Protein AF-A0A939W6J3-F1 (afdb_monomer)

Secondary 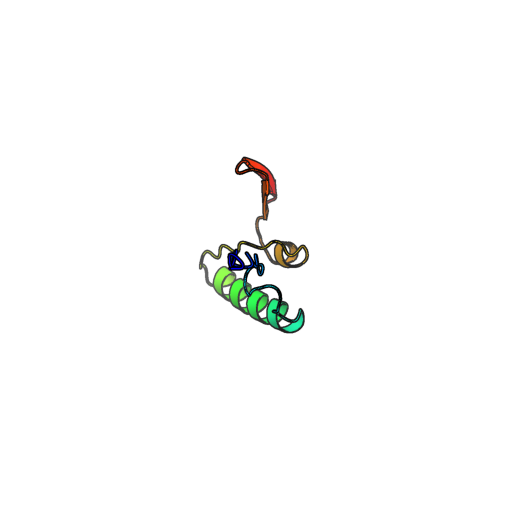structure (DSSP, 8-state):
-------------GGGG--HHHHHHHHHHHHHHHHTT-------S-SSGGGG-S-EEEEETTEEEEEE-

Structure (mmCIF, N/CA/C/O backbone):
data_AF-A0A939W6J3-F1
#
_entry.id   AF-A0A939W6J3-F1
#
loop_
_atom_site.group_PDB
_atom_site.id
_atom_site.type_symbol
_atom_site.label_atom_id
_atom_site.label_alt_id
_atom_site.label_comp_id
_atom_site.label_asym_id
_atom_site.label_entity_id
_atom_site.label_seq_id
_atom_site.pdbx_PDB_ins_code
_atom_site.Cartn_x
_atom_site.Cartn_y
_atom_site.Cartn_z
_atom_site.occupancy
_atom_site.B_iso_or_equiv
_atom_site.auth_seq_id
_atom_site.auth_comp_id
_atom_site.auth_asym_id
_atom_site.auth_atom_id
_atom_site.pdbx_PDB_model_num
ATOM 1 N N . MET A 1 1 ? 44.046 7.425 -28.439 1.00 40.12 1 MET A N 1
ATOM 2 C CA . MET A 1 1 ? 43.267 8.178 -27.434 1.00 40.12 1 MET A CA 1
ATOM 3 C C . MET A 1 1 ? 41.877 7.570 -27.414 1.00 40.12 1 MET A C 1
ATOM 5 O O . MET A 1 1 ? 41.220 7.596 -28.440 1.00 40.12 1 MET A O 1
ATOM 9 N N . LYS A 1 2 ? 41.516 6.867 -26.336 1.00 39.69 2 LYS A N 1
ATOM 10 C CA . LYS A 1 2 ? 40.283 6.074 -26.236 1.00 39.69 2 LYS A CA 1
ATOM 11 C C . LYS A 1 2 ? 39.294 6.889 -25.402 1.00 39.69 2 LYS A C 1
ATOM 13 O O . LYS A 1 2 ? 39.556 7.122 -24.225 1.00 39.69 2 LYS A O 1
ATOM 18 N N . GLU A 1 3 ? 38.244 7.395 -26.040 1.00 47.78 3 GLU A N 1
ATOM 19 C CA . GLU A 1 3 ? 37.169 8.150 -25.394 1.00 47.78 3 GLU A CA 1
ATOM 20 C C . GLU A 1 3 ? 36.500 7.299 -24.309 1.00 47.78 3 GLU A C 1
ATOM 22 O O . GLU A 1 3 ? 36.002 6.200 -24.554 1.00 47.78 3 GLU A O 1
ATOM 27 N N . ARG A 1 4 ? 36.547 7.810 -23.077 1.00 48.66 4 ARG A N 1
ATOM 28 C CA . ARG A 1 4 ? 35.869 7.266 -21.902 1.00 48.66 4 ARG A CA 1
ATOM 29 C C . ARG A 1 4 ? 34.409 7.718 -21.961 1.00 48.66 4 ARG A C 1
ATOM 31 O O . ARG A 1 4 ? 34.055 8.760 -21.420 1.00 48.66 4 ARG A O 1
ATOM 38 N N . ILE A 1 5 ? 33.574 6.941 -22.636 1.00 55.28 5 ILE A N 1
ATOM 39 C CA . ILE A 1 5 ? 32.127 6.970 -22.405 1.00 55.28 5 ILE A CA 1
ATOM 40 C C . ILE A 1 5 ? 31.880 6.534 -20.950 1.00 55.28 5 ILE A C 1
ATOM 42 O O . ILE A 1 5 ? 32.371 5.471 -20.561 1.00 55.28 5 ILE A O 1
ATOM 46 N N . PRO A 1 6 ? 31.208 7.341 -20.109 1.00 47.16 6 PRO A N 1
ATOM 47 C CA . PRO A 1 6 ? 30.879 6.921 -18.756 1.00 47.16 6 PRO A CA 1
ATOM 48 C C . PRO A 1 6 ? 29.899 5.752 -18.841 1.00 47.16 6 PRO A C 1
ATOM 50 O O . PRO A 1 6 ? 28.879 5.842 -19.525 1.00 47.16 6 PRO A O 1
ATOM 53 N N . GLU A 1 7 ? 30.220 4.650 -18.165 1.00 48.88 7 GLU A N 1
ATOM 54 C CA . GLU A 1 7 ? 29.294 3.541 -17.964 1.00 48.88 7 GLU A CA 1
ATOM 55 C C . GLU A 1 7 ? 28.082 4.080 -17.202 1.00 48.88 7 GLU A C 1
ATOM 57 O O . GLU A 1 7 ? 28.111 4.283 -15.987 1.00 48.88 7 GLU A O 1
ATOM 62 N N . PHE A 1 8 ? 27.024 4.390 -17.949 1.00 43.84 8 PHE A N 1
ATOM 63 C CA . PHE A 1 8 ? 25.702 4.642 -17.413 1.00 43.84 8 PHE A CA 1
ATOM 64 C C . PHE A 1 8 ? 25.265 3.350 -16.733 1.00 43.84 8 PHE A C 1
ATOM 66 O O . PHE A 1 8 ? 24.841 2.396 -17.379 1.00 43.84 8 PHE A O 1
ATOM 73 N N . CYS A 1 9 ? 25.457 3.299 -15.422 1.00 43.59 9 CYS A N 1
ATOM 74 C CA . CYS A 1 9 ? 24.934 2.251 -14.578 1.00 43.59 9 CYS A CA 1
ATOM 75 C C . CYS A 1 9 ? 23.591 2.757 -14.044 1.00 43.59 9 CYS A C 1
ATOM 77 O O . CYS A 1 9 ? 23.587 3.524 -13.075 1.00 43.59 9 CYS A O 1
ATOM 79 N N . PRO A 1 10 ? 22.441 2.377 -14.636 1.00 38.75 10 PRO A N 1
ATOM 80 C CA . PRO A 1 10 ? 21.167 2.532 -13.967 1.00 38.75 10 PRO A CA 1
ATOM 81 C C . PRO A 1 10 ? 21.128 1.447 -12.890 1.00 38.75 10 PRO A C 1
ATOM 83 O O . PRO A 1 10 ? 20.440 0.437 -13.027 1.00 38.75 10 PRO A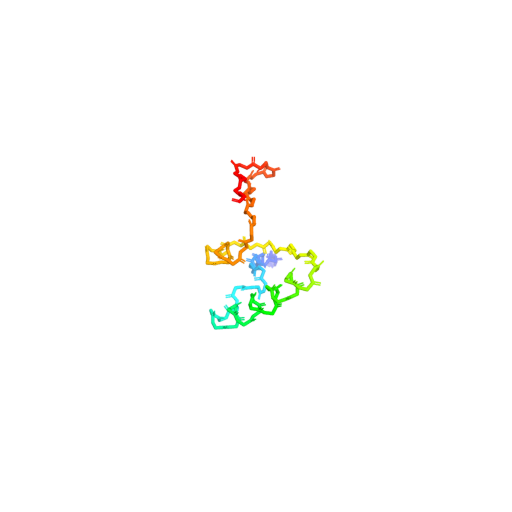 O 1
ATOM 86 N N . HIS A 1 11 ? 21.927 1.601 -11.832 1.00 40.25 11 HIS A N 1
ATOM 87 C CA . HIS A 1 11 ? 21.670 0.844 -10.623 1.00 40.25 11 HIS A CA 1
ATOM 88 C C . HIS A 1 11 ? 20.330 1.353 -10.117 1.00 40.25 11 HIS A C 1
ATOM 90 O O . HIS A 1 11 ? 20.193 2.492 -9.666 1.00 40.25 11 HIS A O 1
ATOM 96 N N . GLN A 1 12 ? 19.330 0.507 -10.326 1.00 39.94 12 GLN A N 1
ATOM 97 C CA . GLN A 1 12 ? 17.997 0.662 -9.800 1.00 39.94 12 GLN A CA 1
ATOM 98 C C . GLN A 1 12 ? 18.073 1.037 -8.323 1.00 39.94 12 GLN A C 1
ATOM 100 O O . GLN A 1 12 ? 19.000 0.644 -7.612 1.00 39.94 12 GLN A O 1
ATOM 105 N N . SER A 1 13 ? 17.113 1.858 -7.914 1.00 37.34 13 SER A N 1
ATOM 106 C CA . SER A 1 13 ? 16.961 2.420 -6.577 1.00 37.34 13 SER A CA 1
ATOM 107 C C . SER A 1 13 ? 17.465 1.493 -5.456 1.00 37.34 13 SER A C 1
ATOM 109 O O . SER A 1 13 ? 17.204 0.288 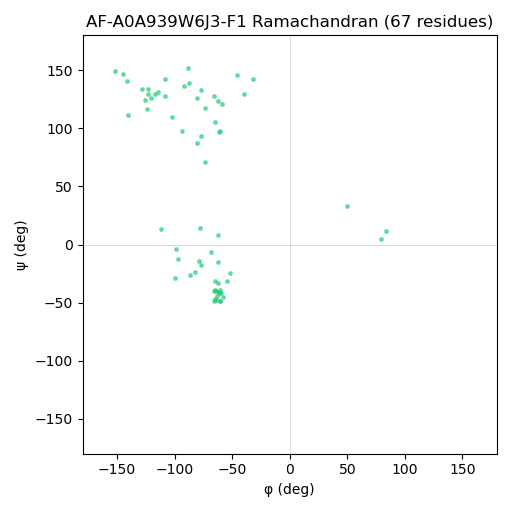-5.497 1.00 37.34 13 SER A O 1
ATOM 111 N N . PRO A 1 14 ? 18.100 2.034 -4.396 1.00 42.66 14 PRO A N 1
ATOM 112 C CA . PRO A 1 14 ? 18.701 1.268 -3.291 1.00 42.66 14 PRO A CA 1
ATOM 113 C C . PRO A 1 14 ? 17.705 0.421 -2.469 1.00 42.66 14 PRO A C 1
ATOM 115 O O . PRO A 1 14 ? 18.064 -0.160 -1.451 1.00 42.66 14 PRO A O 1
ATOM 118 N N . THR A 1 15 ? 16.451 0.320 -2.901 1.00 45.91 15 THR A N 1
ATOM 119 C CA . THR A 1 15 ? 15.408 -0.545 -2.351 1.00 45.91 15 THR A CA 1
ATOM 120 C C . THR A 1 15 ? 15.525 -2.008 -2.789 1.00 45.91 15 THR A C 1
ATOM 122 O O . THR A 1 15 ? 14.931 -2.861 -2.139 1.00 45.91 15 THR A O 1
ATOM 125 N N . GLY A 1 16 ? 16.325 -2.333 -3.815 1.00 40.91 16 GLY A N 1
ATOM 126 C CA . GLY A 1 16 ? 16.527 -3.717 -4.284 1.00 40.91 16 GLY A CA 1
ATOM 127 C C . GLY A 1 16 ? 17.294 -4.641 -3.323 1.00 40.91 16 GLY A C 1
ATOM 128 O O . GLY A 1 16 ? 17.394 -5.835 -3.582 1.00 40.91 16 GLY A O 1
ATOM 129 N N . ALA A 1 17 ? 17.828 -4.107 -2.218 1.00 47.09 17 ALA A N 1
ATOM 130 C CA . ALA A 1 17 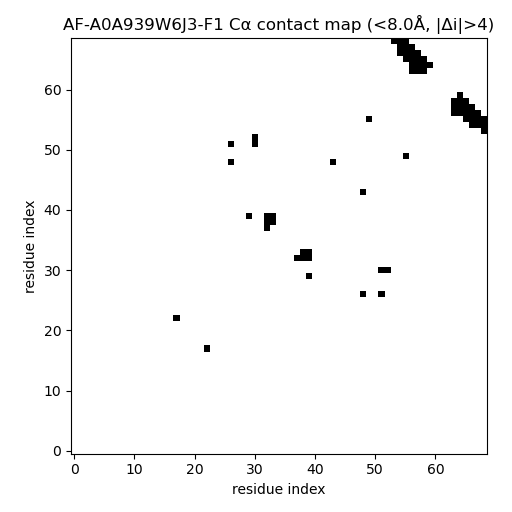? 18.560 -4.857 -1.193 1.00 47.09 17 ALA A CA 1
ATOM 131 C C . ALA A 1 17 ? 17.814 -4.947 0.153 1.00 47.09 17 ALA A C 1
ATOM 133 O O . ALA A 1 17 ? 18.406 -5.310 1.171 1.00 47.09 17 ALA A O 1
ATOM 134 N N . LEU A 1 18 ? 16.522 -4.604 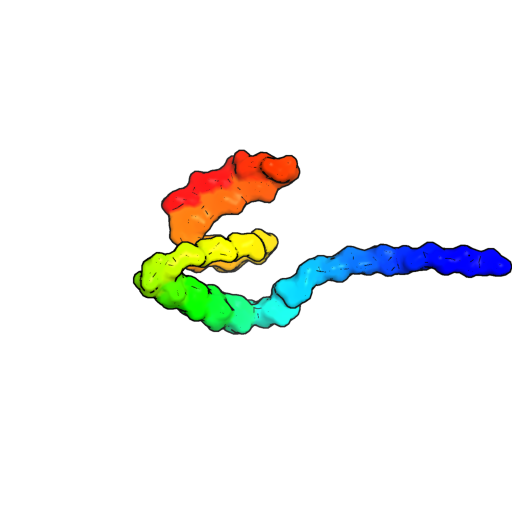0.192 1.00 51.00 18 LEU A N 1
ATOM 135 C CA . LEU A 1 18 ? 15.699 -4.890 1.360 1.00 51.00 18 LEU A CA 1
ATOM 136 C C . LEU A 1 18 ? 15.334 -6.374 1.326 1.00 51.00 18 LEU A C 1
ATOM 138 O O . LEU A 1 18 ? 14.379 -6.790 0.679 1.00 51.00 18 LEU A O 1
ATOM 142 N N . ASP A 1 19 ? 16.154 -7.167 2.016 1.00 64.69 19 ASP A N 1
ATOM 143 C CA . ASP A 1 19 ? 15.858 -8.547 2.390 1.00 64.69 19 ASP A CA 1
ATOM 144 C C . ASP A 1 19 ? 14.379 -8.644 2.801 1.00 64.69 19 ASP A C 1
ATOM 146 O O . ASP A 1 19 ? 13.897 -7.815 3.580 1.00 64.69 19 ASP A O 1
ATOM 150 N N . ALA A 1 20 ? 13.632 -9.604 2.247 1.00 66.62 20 ALA A N 1
ATOM 151 C CA . ALA A 1 20 ? 12.178 -9.698 2.412 1.00 66.62 20 ALA A CA 1
ATOM 152 C C . ALA A 1 20 ? 11.730 -9.652 3.889 1.00 66.62 20 ALA A C 1
ATOM 154 O O . ALA A 1 20 ? 10.605 -9.250 4.202 1.00 66.62 20 ALA A O 1
ATOM 155 N N . LYS A 1 21 ? 12.616 -10.029 4.820 1.00 72.94 21 LYS A N 1
ATOM 156 C CA . LYS A 1 21 ? 12.418 -9.871 6.261 1.00 72.94 21 LYS A CA 1
ATOM 157 C C . LYS A 1 21 ? 12.370 -8.402 6.698 1.00 72.94 21 LYS A C 1
ATOM 159 O O . LYS A 1 21 ? 11.444 -8.008 7.404 1.00 72.94 21 LYS A O 1
ATOM 164 N N . THR A 1 22 ? 13.322 -7.593 6.252 1.00 78.88 22 THR A N 1
ATOM 165 C CA . THR A 1 22 ? 13.406 -6.158 6.551 1.00 78.88 22 THR A CA 1
ATOM 166 C C . THR A 1 22 ? 12.216 -5.405 5.961 1.00 78.88 22 THR A C 1
ATOM 168 O O . THR A 1 22 ? 11.628 -4.559 6.634 1.00 78.88 22 THR A O 1
ATOM 171 N N . THR A 1 23 ? 11.782 -5.760 4.746 1.00 79.19 23 THR A N 1
ATOM 172 C CA . THR A 1 23 ? 10.567 -5.191 4.133 1.00 79.19 23 THR A CA 1
ATOM 173 C C . THR A 1 23 ? 9.340 -5.439 5.008 1.00 79.19 23 THR A C 1
ATOM 175 O O . THR A 1 23 ? 8.584 -4.509 5.285 1.00 79.19 23 THR A O 1
ATOM 178 N N . LYS A 1 24 ? 9.162 -6.662 5.527 1.00 82.50 24 LYS A N 1
ATOM 179 C CA . LYS A 1 24 ? 8.048 -6.990 6.434 1.00 82.50 24 LYS A CA 1
ATOM 180 C C . LYS A 1 24 ? 8.075 -6.173 7.723 1.00 82.50 24 LYS A C 1
ATOM 182 O O . LYS A 1 24 ? 7.025 -5.706 8.163 1.00 82.50 24 LYS A O 1
ATOM 187 N N . GLU A 1 25 ? 9.249 -5.985 8.321 1.00 86.19 25 GLU A N 1
ATOM 188 C CA . GLU A 1 25 ? 9.396 -5.177 9.535 1.00 86.19 25 GLU A CA 1
ATOM 189 C C . GLU A 1 25 ? 9.042 -3.706 9.282 1.00 86.19 25 GLU A C 1
ATOM 191 O O . GLU A 1 25 ? 8.221 -3.138 10.009 1.00 86.19 25 GLU A O 1
ATOM 196 N N . ILE A 1 26 ? 9.572 -3.111 8.208 1.00 87.19 26 ILE A N 1
ATOM 197 C CA . ILE A 1 26 ? 9.277 -1.724 7.822 1.00 87.19 26 ILE A CA 1
ATOM 198 C C . ILE A 1 26 ? 7.782 -1.552 7.539 1.00 87.19 26 ILE A C 1
ATOM 200 O O . ILE A 1 26 ? 7.153 -0.645 8.087 1.00 87.19 26 ILE A O 1
ATOM 204 N N . MET A 1 27 ? 7.181 -2.442 6.745 1.00 87.94 27 MET A N 1
ATOM 205 C CA . MET A 1 27 ? 5.747 -2.385 6.441 1.00 87.94 27 MET A CA 1
ATOM 206 C C . MET A 1 27 ? 4.885 -2.543 7.698 1.00 87.94 27 MET A C 1
ATOM 208 O O . MET A 1 27 ? 3.841 -1.900 7.811 1.00 87.94 27 MET A O 1
ATOM 212 N N . GLY A 1 28 ? 5.335 -3.328 8.681 1.00 88.56 28 GLY A N 1
ATOM 213 C CA . GLY A 1 28 ? 4.693 -3.432 9.991 1.00 88.56 28 GLY A CA 1
ATOM 214 C C . GLY A 1 28 ? 4.704 -2.114 10.772 1.00 88.56 28 GLY A C 1
ATOM 215 O O . GLY A 1 28 ? 3.676 -1.711 11.319 1.00 88.56 28 GLY A O 1
ATOM 216 N N . VAL A 1 29 ? 5.835 -1.406 10.794 1.00 89.81 29 VAL A N 1
ATOM 217 C CA . VAL A 1 29 ? 5.942 -0.081 11.433 1.00 89.81 29 VAL A CA 1
ATOM 218 C C . VAL A 1 29 ? 5.060 0.943 10.719 1.00 89.81 29 VAL A C 1
ATOM 220 O O . VAL A 1 29 ? 4.294 1.659 11.366 1.00 89.81 29 VAL A O 1
ATOM 223 N N . LEU A 1 30 ? 5.114 0.983 9.386 1.00 90.00 30 LEU A N 1
ATOM 224 C CA . LEU A 1 30 ? 4.302 1.887 8.569 1.00 90.00 30 LEU A CA 1
ATOM 225 C C . LEU A 1 30 ? 2.802 1.640 8.757 1.00 90.00 30 LEU A C 1
ATOM 227 O O . LEU A 1 30 ? 2.031 2.594 8.878 1.00 90.00 30 LEU A O 1
ATOM 231 N N . ARG A 1 31 ? 2.384 0.374 8.865 1.00 89.38 31 ARG A N 1
ATOM 232 C CA . ARG A 1 31 ? 0.999 0.010 9.180 1.00 89.38 31 ARG A CA 1
ATOM 233 C C . ARG A 1 31 ? 0.568 0.566 10.532 1.00 89.38 31 ARG A C 1
ATOM 235 O O . ARG A 1 31 ? -0.471 1.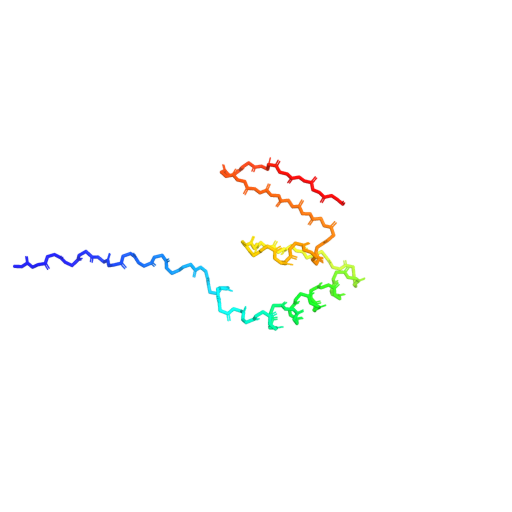215 10.601 1.00 89.38 31 ARG A O 1
ATOM 242 N N . ARG A 1 32 ? 1.375 0.382 11.581 1.00 90.38 32 ARG A N 1
ATOM 243 C CA . ARG A 1 32 ? 1.070 0.928 12.915 1.00 90.38 32 ARG A CA 1
ATOM 244 C C . ARG A 1 32 ? 0.944 2.446 12.883 1.00 90.38 32 ARG A C 1
ATOM 246 O O . ARG A 1 32 ? 0.033 2.995 13.492 1.00 90.38 32 ARG A O 1
ATOM 253 N N . LEU A 1 33 ? 1.815 3.145 12.158 1.00 90.19 33 LEU A N 1
ATOM 254 C CA . LEU A 1 33 ? 1.694 4.596 11.989 1.00 90.19 33 LEU A CA 1
ATOM 255 C C . LEU A 1 33 ? 0.383 4.976 11.293 1.00 90.19 33 LEU A C 1
ATOM 257 O O . LEU A 1 33 ? -0.278 5.926 11.716 1.00 90.19 33 LEU A O 1
ATOM 261 N N . ASN A 1 34 ? -0.024 4.209 10.280 1.00 92.25 34 ASN A N 1
ATOM 262 C CA . ASN A 1 34 ? -1.308 4.418 9.625 1.00 92.25 34 ASN A CA 1
ATOM 263 C C . ASN A 1 34 ? -2.509 4.172 10.546 1.00 92.25 34 ASN A C 1
ATOM 265 O O . ASN A 1 34 ? -3.474 4.933 10.509 1.00 92.25 34 ASN A O 1
ATOM 269 N N . GLU A 1 35 ? 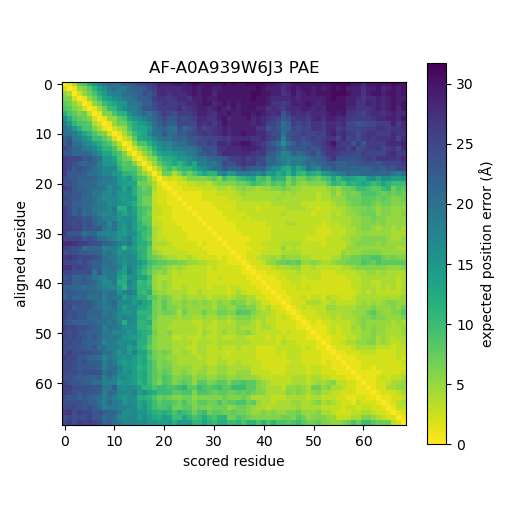-2.442 3.158 11.405 1.00 89.81 35 GLU A N 1
ATOM 270 C CA . GLU A 1 35 ? -3.451 2.882 12.437 1.00 89.81 35 GLU A CA 1
ATOM 271 C C . GLU A 1 35 ? -3.523 3.995 13.492 1.00 89.81 35 GLU A C 1
ATOM 273 O O . GLU A 1 35 ? -4.606 4.311 13.972 1.00 89.81 35 GLU A O 1
ATOM 278 N N . ASN A 1 36 ? -2.406 4.668 13.778 1.00 93.50 36 ASN A N 1
ATOM 279 C CA . ASN A 1 36 ? -2.351 5.853 14.643 1.00 93.50 36 ASN A CA 1
ATOM 280 C C . ASN A 1 36 ? -2.830 7.149 13.945 1.00 93.50 36 ASN A C 1
ATOM 282 O O . ASN A 1 36 ? -2.580 8.252 14.431 1.00 93.50 36 ASN A O 1
ATOM 286 N N . GLY A 1 37 ? -3.500 7.041 12.793 1.00 91.56 37 GLY A N 1
ATOM 287 C CA . GLY A 1 37 ? -4.113 8.169 12.087 1.00 91.56 37 GLY A CA 1
ATOM 288 C C . GLY A 1 37 ? -3.163 8.962 11.187 1.00 91.56 37 GLY A C 1
ATOM 289 O O . GLY A 1 37 ? -3.528 10.042 10.722 1.00 91.56 37 GLY A O 1
ATOM 290 N N . LYS A 1 38 ? -1.945 8.468 10.921 1.00 90.94 38 LYS A N 1
ATOM 291 C CA . LYS A 1 38 ? -1.025 9.098 9.960 1.00 90.94 38 LYS A CA 1
ATOM 292 C C . LYS A 1 38 ? -1.282 8.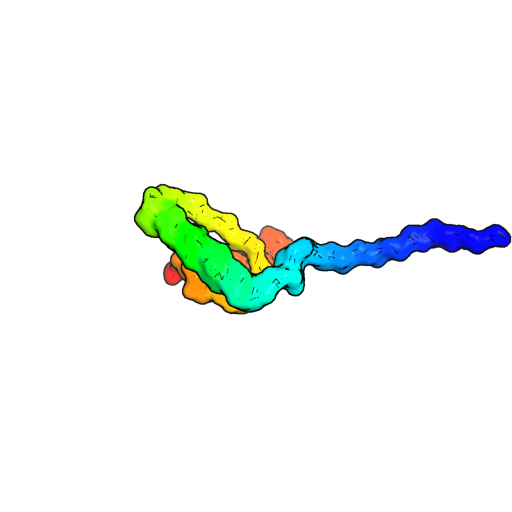588 8.541 1.00 90.94 38 LYS A C 1
ATOM 294 O O . LYS A 1 38 ? -1.457 7.395 8.311 1.00 90.94 38 LYS A O 1
ATOM 299 N N . THR A 1 39 ? -1.245 9.469 7.550 1.00 91.81 39 THR A N 1
ATOM 300 C CA . THR A 1 39 ? -1.287 9.037 6.146 1.00 91.81 39 THR A CA 1
ATOM 301 C C . THR A 1 39 ? 0.102 8.581 5.718 1.00 91.81 39 THR A C 1
ATOM 303 O O . THR A 1 39 ? 1.069 9.324 5.866 1.00 91.81 39 THR A O 1
ATOM 306 N N . VAL A 1 40 ? 0.197 7.362 5.190 1.00 88.38 40 VAL A N 1
ATOM 307 C CA . VAL A 1 40 ? 1.436 6.791 4.654 1.00 88.38 40 VAL A CA 1
ATOM 308 C C . VAL A 1 40 ? 1.231 6.535 3.169 1.00 88.38 40 VAL A C 1
ATOM 310 O O . VAL A 1 40 ? 0.245 5.908 2.785 1.00 88.38 40 VAL A O 1
ATOM 313 N N . VAL A 1 41 ? 2.162 7.018 2.349 1.00 89.25 41 VAL A N 1
ATOM 314 C CA . VAL A 1 41 ? 2.217 6.749 0.910 1.00 89.25 41 VAL A CA 1
ATOM 315 C C . VAL A 1 41 ? 3.547 6.070 0.630 1.00 89.25 41 VAL A C 1
ATOM 317 O O . VAL A 1 41 ? 4.595 6.583 1.019 1.00 89.25 41 VAL A O 1
ATOM 320 N N . ALA A 1 42 ? 3.497 4.910 -0.015 1.00 85.94 42 ALA A N 1
ATOM 321 C CA . ALA A 1 42 ? 4.675 4.153 -0.408 1.00 85.94 42 ALA A CA 1
ATOM 322 C C . ALA A 1 42 ? 4.635 3.927 -1.921 1.00 85.94 42 ALA A C 1
ATOM 324 O O . ALA A 1 42 ? 3.595 3.557 -2.461 1.00 85.94 42 ALA A O 1
ATOM 325 N N . VAL A 1 43 ? 5.767 4.155 -2.586 1.00 88.31 43 VAL A N 1
ATOM 326 C CA . VAL A 1 43 ? 5.962 3.855 -4.009 1.00 88.31 43 VAL A CA 1
ATOM 327 C C . VAL A 1 43 ? 6.901 2.665 -4.091 1.00 88.31 43 VAL A C 1
ATOM 329 O O . VAL A 1 43 ? 7.960 2.664 -3.463 1.00 88.31 43 VAL A O 1
ATOM 332 N N . THR A 1 44 ? 6.495 1.634 -4.820 1.00 85.31 44 THR A N 1
ATOM 333 C CA . THR A 1 44 ? 7.228 0.373 -4.900 1.00 85.31 44 THR A CA 1
ATOM 334 C C . THR A 1 44 ? 6.982 -0.308 -6.240 1.00 85.31 44 THR A C 1
ATOM 336 O O . THR A 1 44 ? 5.903 -0.181 -6.813 1.00 85.31 44 THR A O 1
ATOM 339 N N . HIS A 1 45 ? 7.982 -1.048 -6.716 1.00 84.50 45 HIS A N 1
ATOM 340 C CA . HIS A 1 45 ? 7.845 -1.992 -7.830 1.00 84.50 45 HIS A CA 1
ATOM 341 C C . HIS A 1 45 ? 7.671 -3.443 -7.344 1.00 84.50 45 HIS A C 1
ATOM 343 O O . HIS A 1 45 ? 7.492 -4.351 -8.153 1.00 84.50 45 HIS A O 1
ATOM 349 N N . ASP A 1 46 ? 7.739 -3.669 -6.028 1.00 81.50 46 ASP A N 1
ATOM 350 C CA . ASP A 1 46 ? 7.573 -4.981 -5.406 1.00 81.50 46 ASP A CA 1
ATOM 351 C C . ASP A 1 46 ? 6.087 -5.374 -5.351 1.00 81.50 46 ASP A C 1
ATOM 353 O O . ASP A 1 46 ? 5.238 -4.583 -4.936 1.00 81.50 46 ASP A O 1
ATOM 357 N N . ARG A 1 47 ? 5.779 -6.612 -5.750 1.00 81.00 47 ARG A N 1
ATOM 358 C CA . ARG A 1 47 ? 4.417 -7.166 -5.800 1.00 81.00 47 ARG A CA 1
ATOM 359 C C . ARG A 1 47 ? 3.875 -7.566 -4.429 1.00 81.00 47 ARG A C 1
ATOM 361 O O . ARG A 1 47 ? 2.660 -7.688 -4.289 1.00 81.00 47 ARG A O 1
ATOM 368 N N . ASP A 1 48 ? 4.735 -7.727 -3.426 1.00 81.62 48 ASP A N 1
ATOM 369 C CA . ASP A 1 48 ? 4.335 -8.155 -2.082 1.00 81.62 48 ASP A CA 1
ATOM 370 C C . ASP A 1 48 ? 3.902 -6.976 -1.196 1.00 81.62 48 ASP A C 1
ATOM 372 O O . ASP A 1 48 ? 3.086 -7.124 -0.285 1.00 81.62 48 ASP A O 1
ATOM 376 N N . VAL A 1 49 ? 4.409 -5.774 -1.471 1.00 82.88 49 VAL A N 1
ATOM 377 C CA . VAL A 1 49 ? 4.118 -4.551 -0.704 1.00 82.88 49 VAL A CA 1
ATOM 378 C C . VAL A 1 49 ? 2.645 -4.099 -0.799 1.00 82.88 49 VAL A C 1
ATOM 380 O O . VAL A 1 49 ? 2.090 -3.722 0.241 1.00 82.88 49 VAL A O 1
ATOM 383 N N . PRO A 1 50 ? 1.963 -4.165 -1.964 1.00 84.25 50 PRO A N 1
ATOM 384 C CA . PRO A 1 50 ? 0.544 -3.822 -2.090 1.00 84.25 50 PRO A CA 1
ATOM 385 C C . PRO A 1 50 ? -0.375 -4.578 -1.123 1.00 84.25 50 PRO A C 1
ATOM 387 O O . PRO A 1 50 ? -1.340 -3.996 -0.633 1.00 84.25 50 PRO A O 1
ATOM 390 N N . ALA A 1 51 ? -0.042 -5.820 -0.750 1.00 85.31 51 ALA A N 1
ATOM 391 C CA . ALA A 1 51 ? -0.823 -6.621 0.202 1.00 85.31 51 ALA A CA 1
ATOM 392 C C . ALA A 1 51 ? -0.907 -6.005 1.615 1.00 85.31 51 ALA A C 1
ATOM 394 O O . ALA A 1 51 ? -1.730 -6.412 2.438 1.00 85.31 51 ALA A O 1
ATOM 395 N N . TYR A 1 52 ? -0.053 -5.027 1.925 1.00 84.88 52 TYR A N 1
ATOM 396 C CA . TYR A 1 52 ? -0.058 -4.324 3.205 1.00 84.88 52 TYR A CA 1
ATOM 397 C C . TYR A 1 52 ? -0.822 -2.997 3.174 1.00 84.88 52 TYR A C 1
ATOM 399 O O . TYR A 1 52 ? -1.053 -2.428 4.246 1.00 84.88 52 TYR A O 1
ATOM 407 N N . ALA A 1 53 ? -1.178 -2.499 1.989 1.00 87.12 53 ALA A N 1
ATOM 408 C CA . ALA A 1 53 ? -1.819 -1.209 1.796 1.00 87.12 53 ALA A CA 1
ATOM 409 C C . ALA A 1 53 ? -3.348 -1.314 1.891 1.00 87.12 53 ALA A C 1
ATOM 411 O O . ALA A 1 53 ? -3.942 -2.341 1.586 1.00 87.12 53 ALA A O 1
ATOM 412 N N . LYS A 1 54 ? -3.993 -0.217 2.305 1.00 87.44 54 LYS A N 1
ATOM 413 C CA . LYS A 1 54 ? -5.461 -0.092 2.269 1.00 87.44 54 LYS A CA 1
ATOM 414 C C . LYS A 1 54 ? -5.984 0.307 0.893 1.00 87.44 54 LYS A C 1
ATOM 416 O O . LYS A 1 54 ? -7.155 0.125 0.626 1.00 87.44 54 LYS A O 1
ATOM 421 N N . ARG A 1 55 ? -5.145 0.941 0.075 1.00 90.31 55 ARG A N 1
ATOM 422 C CA . ARG A 1 55 ? -5.478 1.388 -1.278 1.00 90.31 55 ARG A CA 1
ATOM 423 C C . ARG A 1 55 ? -4.276 1.163 -2.167 1.00 90.31 55 ARG A C 1
ATOM 425 O O . ARG A 1 55 ? -3.151 1.413 -1.730 1.00 90.31 55 ARG A O 1
ATOM 432 N N . ILE A 1 56 ? -4.528 0.722 -3.388 1.00 91.12 56 ILE A N 1
ATOM 433 C CA . ILE A 1 56 ? -3.500 0.440 -4.386 1.00 91.12 56 ILE A CA 1
ATOM 434 C C . ILE A 1 56 ? -3.819 1.284 -5.615 1.00 91.12 56 ILE A C 1
ATOM 436 O O . ILE A 1 56 ? -4.959 1.317 -6.071 1.00 91.12 56 ILE A O 1
ATOM 440 N N . ILE A 1 57 ? -2.812 2.003 -6.106 1.00 90.94 57 ILE A N 1
ATOM 441 C CA . ILE A 1 57 ? -2.901 2.799 -7.329 1.00 90.94 57 ILE A CA 1
ATOM 442 C C . ILE A 1 57 ? -1.787 2.312 -8.241 1.00 90.94 57 ILE A C 1
ATOM 444 O O . ILE A 1 57 ? -0.615 2.462 -7.888 1.00 90.94 57 ILE A O 1
ATOM 448 N N . ASN A 1 58 ? -2.142 1.754 -9.396 1.00 91.06 58 ASN A N 1
ATOM 449 C CA . ASN A 1 58 ? -1.154 1.440 -10.419 1.00 91.06 58 ASN A CA 1
ATOM 450 C C . ASN A 1 58 ? -1.019 2.610 -11.379 1.00 91.06 58 ASN A C 1
ATOM 452 O O . ASN A 1 58 ? -2.006 3.206 -11.814 1.00 91.06 58 ASN A O 1
ATOM 456 N N . ILE A 1 59 ? 0.231 2.921 -11.700 1.00 90.19 59 ILE A N 1
ATOM 457 C CA . ILE A 1 59 ? 0.594 3.974 -12.635 1.00 90.19 59 ILE A CA 1
ATOM 458 C C . ILE A 1 59 ? 1.495 3.350 -13.696 1.00 90.19 59 ILE A C 1
ATOM 460 O O . ILE A 1 59 ? 2.533 2.780 -13.360 1.00 90.19 59 ILE A O 1
ATOM 464 N N . GLU A 1 60 ? 1.115 3.489 -14.962 1.00 90.81 60 GLU A N 1
ATOM 465 C CA . GLU A 1 60 ? 1.910 3.090 -16.127 1.00 90.81 60 GLU A CA 1
ATOM 466 C C . GLU A 1 60 ? 2.004 4.278 -17.087 1.00 90.81 60 GLU A C 1
ATOM 468 O O . GLU A 1 60 ? 1.021 4.979 -17.314 1.00 90.81 60 GLU A O 1
ATOM 473 N N . ASP A 1 61 ? 3.208 4.561 -17.591 1.00 90.69 61 ASP A N 1
ATOM 474 C CA . ASP A 1 61 ? 3.486 5.688 -18.498 1.00 90.69 61 ASP A CA 1
ATOM 475 C C . ASP A 1 61 ? 2.932 7.052 -18.027 1.00 90.69 61 ASP A C 1
ATOM 477 O O . ASP A 1 61 ? 2.552 7.916 -18.816 1.00 90.69 61 ASP A O 1
ATOM 481 N N . GLY A 1 62 ? 2.898 7.263 -16.706 1.00 88.75 62 GLY A N 1
ATOM 482 C CA . GLY A 1 62 ? 2.398 8.496 -16.088 1.00 88.75 62 GLY A CA 1
ATOM 483 C C . GLY A 1 62 ? 0.872 8.600 -16.005 1.00 88.75 62 GLY A C 1
ATOM 484 O O . GLY A 1 62 ? 0.360 9.622 -15.549 1.00 88.75 62 GLY A O 1
ATOM 485 N N . LEU A 1 63 ? 0.145 7.554 -16.398 1.00 89.75 63 LEU A N 1
ATOM 486 C CA . LEU A 1 63 ? -1.307 7.456 -16.306 1.00 89.75 63 LEU A CA 1
ATOM 487 C C . LEU A 1 63 ? -1.704 6.457 -15.219 1.00 89.75 63 LEU A C 1
ATOM 489 O O . LEU A 1 63 ? -1.065 5.423 -15.044 1.00 89.75 63 LEU A O 1
ATOM 493 N N . ILE A 1 64 ? -2.775 6.763 -14.486 1.00 91.50 64 ILE A N 1
ATOM 494 C CA . ILE A 1 64 ? -3.360 5.815 -13.532 1.00 91.50 64 ILE A CA 1
ATOM 495 C C . ILE A 1 64 ? -4.093 4.746 -14.337 1.00 91.50 64 ILE A C 1
ATOM 497 O O . ILE A 1 64 ? -5.047 5.063 -15.049 1.00 91.50 64 ILE A O 1
ATOM 501 N N . THR A 1 65 ? -3.648 3.499 -14.224 1.00 92.81 65 THR A N 1
ATOM 502 C CA . THR A 1 65 ? -4.234 2.364 -14.946 1.00 92.81 65 THR A CA 1
ATOM 503 C C . THR A 1 65 ? -5.180 1.543 -14.085 1.00 92.81 65 THR A C 1
ATOM 505 O O . THR A 1 65 ? -6.139 0.988 -14.613 1.00 92.81 65 THR A O 1
ATOM 508 N N . ASP A 1 66 ? -4.963 1.511 -12.768 1.00 90.44 66 ASP A N 1
ATOM 509 C CA . ASP A 1 66 ? -5.833 0.811 -11.823 1.00 90.44 66 ASP A CA 1
ATOM 510 C C . ASP A 1 66 ? -5.934 1.549 -10.482 1.00 90.44 66 ASP A C 1
ATOM 512 O O . ASP A 1 66 ? -4.984 2.198 -10.028 1.00 90.44 66 ASP A O 1
ATOM 516 N N . PHE A 1 67 ? -7.105 1.447 -9.852 1.00 87.25 67 PHE A N 1
ATOM 517 C CA . PHE A 1 67 ? -7.384 2.001 -8.533 1.00 87.25 67 PHE A CA 1
ATOM 518 C C . PHE A 1 67 ? -8.245 1.025 -7.730 1.00 87.25 67 PHE A C 1
ATOM 520 O O . PHE A 1 67 ? -9.434 0.857 -8.006 1.00 87.25 67 PHE A O 1
ATOM 527 N N . SER A 1 68 ? -7.652 0.440 -6.691 1.00 82.50 68 SER A N 1
ATOM 528 C CA . SER A 1 68 ? -8.307 -0.513 -5.796 1.00 82.50 68 SER A CA 1
ATOM 529 C C . SER A 1 68 ? -8.426 0.070 -4.382 1.00 82.50 68 SER A C 1
ATOM 531 O O . SER A 1 68 ? -7.445 0.590 -3.833 1.00 82.50 68 SER A O 1
ATOM 533 N N . VAL A 1 69 ? -9.630 -0.008 -3.800 1.00 73.50 69 VAL A N 1
ATOM 534 C CA . VAL A 1 69 ? -9.980 0.461 -2.438 1.00 73.50 69 VAL A CA 1
ATOM 535 C C . VAL A 1 69 ? -10.261 -0.664 -1.463 1.00 73.50 69 VAL A C 1
ATOM 537 O O . VAL A 1 69 ? -10.686 -1.746 -1.917 1.00 73.50 69 VAL A O 1
#

Solvent-accessible surface area (backbone atoms only — not comparable to full-atom values): 4763 Å² total; per-residue (Å²): 139,82,85,81,76,77,83,83,71,83,72,69,66,89,68,84,73,56,52,72,66,57,47,52,53,52,52,49,52,53,45,51,44,38,74,72,72,43,90,78,85,84,88,76,90,60,83,71,62,60,81,74,50,79,60,48,74,43,71,55,98,90,39,80,76,44,79,49,115

Nearest PDB structures (foldseek):
  5lj7-assembly1_B  TM=8.973E-01  e=1.795E-02  Aggregatibacter actinomycetemcomitans
  2nvx-assembly1_F  TM=3.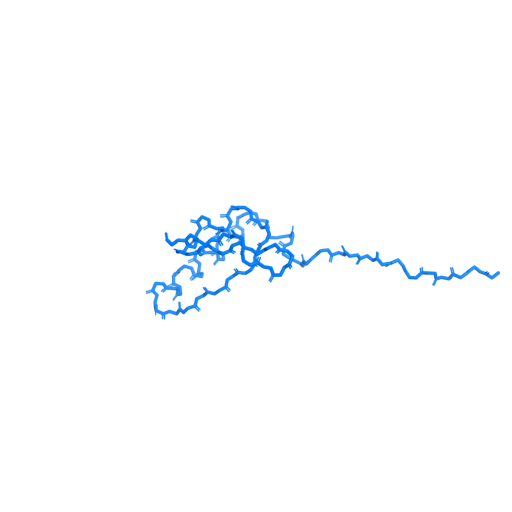497E-01  e=1.778E+00  Saccharomyces cerevisiae
  2yu9-assembly1_F  TM=3.400E-01  e=3.297E+00  Saccharomyces cerevisiae
  5iyc-assembly1_F  TM=3.839E-01  e=4.976E+00  Homo sapiens
  2nvz-assembly1_F  TM=3.306E-01  e=4.051E+00  Saccharomyces cerevisiae

Radius of gyration: 17.19 Å; Cα contacts (8 Å, |Δi|>4): 34; chains: 1; bounding box: 53×19×42 Å

pLDDT: mean 75.4, std 19.33, range [37.34, 93.5]

Foldseek 3Di:
DDDDDDPPDCPDDPPVPCDVVNVVVVLVVQLVVVVVVDDDDDDDPDPVSVVSDPWDWDADPNDTPDIDD

Sequence (69 aa):
MKERIPEFCPHQSPTGALDAKTTKEIMGVLRRLNENGKTVVAVTHDRDVPAYAKRIINIEDGLITDFSV

Mean predicted aligned error: 11.7 Å